Protein AF-A0A6G2DXG9-F1 (afdb_monomer_lite)

Secondary structure (DSSP, 8-state):
--PPPTT--EEEEEE-SSSHHHHHHHHHHHTT--EEEEEEE--S--HHHHHHHHS-----S-----S-GGG--S----

Organism: Streptococcus pneumoniae (NCBI:txid1313)

Sequence (78 aa):
TGEIVAGDKINFTVPTGNFGNILAAFYAKQIGLPVGKLICASNDNNVLTDFFKTRVYDKKREFKVTTSPSMDILVSSN

pLDDT: mean 94.58, std 5.23, range [54.56, 98.06]

Radius of gyration: 14.59 Å; chains: 1; bounding box: 42×20×37 Å

Foldseek 3Di:
DPDDDPPDADEDEDADALCPVLVVVVVVVVVPHRHDHYHHDADPLCQVVCCVVPVDRDLPDDFDCDPCNVRRYSDRND

Structure (mmCIF, N/CA/C/O backbone):
data_AF-A0A6G2DXG9-F1
#
_entry.id   AF-A0A6G2DXG9-F1
#
loop_
_atom_site.group_PDB
_atom_site.id
_atom_site.type_symbol
_atom_site.label_atom_id
_atom_site.label_alt_id
_atom_site.label_comp_id
_atom_site.label_asym_id
_atom_site.label_entity_id
_atom_site.label_seq_id
_atom_site.pdbx_PDB_ins_code
_atom_site.Cartn_x
_atom_site.Cartn_y
_atom_site.Cartn_z
_atom_site.occupancy
_atom_site.B_iso_or_equiv
_atom_site.auth_seq_id
_atom_site.auth_comp_id
_atom_site.auth_asym_id
_atom_site.auth_atom_id
_atom_site.pdbx_PDB_model_num
ATOM 1 N N . THR A 1 1 ? -26.418 -7.135 8.687 1.00 54.56 1 THR A N 1
ATOM 2 C CA . THR A 1 1 ? -26.231 -5.687 8.476 1.00 54.56 1 THR A CA 1
ATOM 3 C C . THR A 1 1 ? -24.739 -5.437 8.416 1.00 54.56 1 THR A C 1
ATOM 5 O O . THR A 1 1 ? -24.035 -5.855 9.321 1.00 54.56 1 THR A O 1
ATOM 8 N N . GLY A 1 2 ? -24.217 -4.910 7.306 1.00 80.75 2 GLY A N 1
ATOM 9 C CA . GLY A 1 2 ? -22.777 -4.652 7.118 1.00 80.75 2 GLY A CA 1
ATOM 10 C C . GLY A 1 2 ? -22.300 -3.397 7.851 1.00 80.75 2 GLY A C 1
ATOM 11 O O . GLY A 1 2 ? -21.517 -2.629 7.302 1.00 80.75 2 GLY A O 1
ATOM 12 N N . 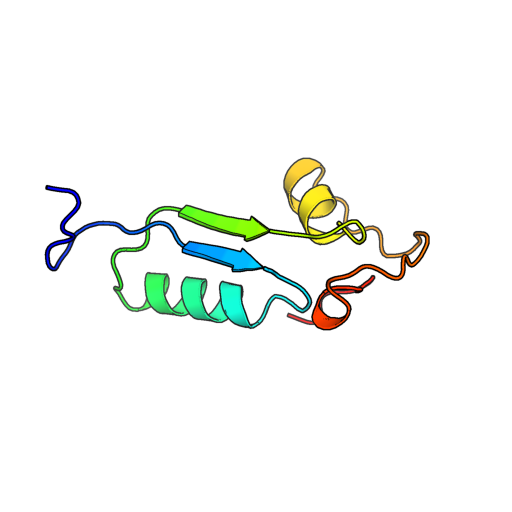GLU A 1 3 ? -22.855 -3.145 9.033 1.00 86.94 3 GLU A N 1
ATOM 13 C CA . GLU A 1 3 ? -22.585 -1.945 9.812 1.00 86.94 3 GLU A CA 1
ATOM 14 C C . GLU A 1 3 ? -21.348 -2.169 10.671 1.00 86.94 3 GLU A C 1
ATOM 16 O O . GLU A 1 3 ? -21.176 -3.227 11.273 1.00 86.94 3 GLU A O 1
ATOM 21 N N . ILE A 1 4 ? -20.479 -1.165 10.684 1.00 89.31 4 ILE A N 1
ATOM 22 C CA . ILE A 1 4 ? -19.242 -1.155 11.456 1.00 89.31 4 ILE A CA 1
ATOM 23 C C . ILE A 1 4 ? -19.540 -0.438 12.768 1.00 89.31 4 ILE A C 1
ATOM 25 O O . ILE A 1 4 ? -20.023 0.697 12.742 1.00 89.31 4 ILE A O 1
ATOM 29 N N . VAL A 1 5 ? -19.235 -1.070 13.902 1.00 93.12 5 VAL A N 1
ATOM 30 C CA . VAL A 1 5 ? -19.359 -0.428 15.215 1.00 93.12 5 VAL A CA 1
ATOM 31 C C . VAL A 1 5 ? -18.014 0.104 15.705 1.00 93.12 5 VAL A C 1
ATOM 33 O O . VAL A 1 5 ? -16.940 -0.297 15.252 1.00 93.12 5 VAL A O 1
ATOM 36 N N . ALA A 1 6 ? -18.057 1.054 16.641 1.00 91.12 6 ALA A N 1
ATOM 37 C CA . ALA A 1 6 ? -16.845 1.592 17.245 1.00 91.12 6 ALA A CA 1
ATOM 38 C C . ALA A 1 6 ? -16.030 0.467 17.912 1.00 91.12 6 ALA A C 1
ATOM 40 O O . ALA A 1 6 ? -16.549 -0.276 18.741 1.00 91.12 6 ALA A O 1
ATOM 41 N N . GLY A 1 7 ? -14.748 0.364 17.553 1.00 91.81 7 GLY A N 1
ATOM 42 C CA . GLY A 1 7 ? -13.845 -0.687 18.035 1.00 91.81 7 GLY A CA 1
ATOM 43 C C . GL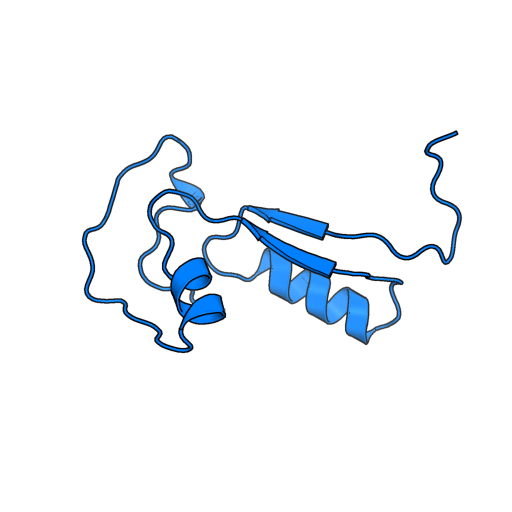Y A 1 7 ? -13.646 -1.851 17.059 1.00 91.81 7 GLY A C 1
ATOM 44 O O . GLY A 1 7 ? -12.685 -2.607 17.221 1.00 91.81 7 GLY A O 1
ATOM 45 N N . ASP A 1 8 ? -14.470 -1.964 16.016 1.00 95.56 8 ASP A N 1
ATOM 46 C CA . ASP A 1 8 ? -14.295 -2.999 15.000 1.00 95.56 8 ASP A CA 1
ATOM 47 C C . ASP A 1 8 ? -13.015 -2.800 14.195 1.00 95.56 8 ASP A C 1
ATOM 49 O O . ASP A 1 8 ? -12.632 -1.685 13.834 1.00 95.56 8 ASP A O 1
ATOM 53 N N . LYS A 1 9 ? -12.360 -3.915 13.857 1.00 95.56 9 LYS A N 1
ATOM 54 C CA . LYS A 1 9 ? -11.192 -3.882 12.978 1.00 95.56 9 LYS A CA 1
ATOM 55 C C . LYS A 1 9 ? -11.614 -3.679 11.531 1.00 95.56 9 LYS A C 1
ATOM 57 O O . LYS A 1 9 ? -12.327 -4.508 10.973 1.00 95.56 9 LYS A O 1
ATOM 62 N N . ILE A 1 10 ? -11.066 -2.648 10.894 1.00 94.81 10 ILE A N 1
ATOM 63 C CA . ILE A 1 10 ? -11.343 -2.324 9.488 1.00 94.81 10 ILE A CA 1
ATOM 64 C C . ILE A 1 10 ? -10.097 -2.578 8.637 1.00 94.81 10 ILE A C 1
ATOM 66 O O . ILE A 1 10 ? -8.971 -2.279 9.045 1.00 94.81 10 ILE A O 1
ATOM 70 N N . ASN A 1 11 ? -10.285 -3.144 7.445 1.00 96.31 11 ASN A N 1
ATOM 71 C CA . ASN A 1 11 ? -9.220 -3.276 6.452 1.00 96.31 11 ASN A CA 1
ATOM 72 C C . ASN A 1 11 ? -9.198 -2.040 5.550 1.00 96.31 11 ASN A C 1
ATOM 74 O O . ASN A 1 11 ? -10.242 -1.622 5.058 1.00 96.31 11 ASN A O 1
ATOM 78 N N . PHE A 1 12 ? -8.010 -1.512 5.269 1.00 96.69 12 PHE A N 1
ATOM 79 C CA . PHE A 1 12 ? -7.830 -0.399 4.340 1.00 96.69 12 PHE A CA 1
ATOM 80 C C . PHE A 1 12 ? -7.124 -0.901 3.088 1.00 96.69 12 PHE A C 1
ATOM 82 O O . PHE A 1 12 ? -6.025 -1.452 3.168 1.00 96.69 12 PHE A O 1
ATOM 89 N N . THR A 1 13 ? -7.751 -0.693 1.933 1.00 97.56 13 THR A N 1
ATOM 90 C CA . THR A 1 13 ? -7.120 -0.897 0.625 1.00 97.56 13 THR A CA 1
ATOM 91 C C . THR A 1 13 ? -6.838 0.463 0.025 1.00 97.56 13 THR A C 1
ATOM 93 O O . THR A 1 13 ? -7.762 1.247 -0.173 1.00 97.56 13 THR A O 1
ATOM 96 N N . VAL A 1 14 ? -5.565 0.752 -0.229 1.00 97.25 14 VAL A N 1
ATOM 97 C CA . VAL A 1 14 ? -5.121 2.069 -0.682 1.00 97.25 14 VAL A CA 1
ATOM 98 C C . VAL A 1 14 ? -4.487 1.935 -2.069 1.00 97.25 14 VAL A C 1
ATOM 100 O O . VAL A 1 14 ? -3.470 1.242 -2.192 1.00 97.25 14 VAL A O 1
ATOM 103 N N . PRO A 1 15 ? -5.037 2.579 -3.118 1.00 96.25 15 PRO A N 1
ATOM 104 C CA . PRO A 1 15 ? -4.328 2.754 -4.383 1.00 96.25 15 PRO A CA 1
ATOM 105 C C . PRO A 1 15 ? -3.053 3.560 -4.116 1.00 96.25 15 PRO A C 1
ATOM 107 O O . PRO A 1 15 ? -3.107 4.706 -3.674 1.00 96.25 15 PRO A O 1
ATOM 110 N N . THR A 1 16 ? -1.901 2.915 -4.278 1.00 94.88 16 THR A N 1
ATOM 111 C CA . THR A 1 16 ? -0.631 3.387 -3.725 1.00 94.88 16 THR A CA 1
ATOM 112 C C . THR A 1 16 ? 0.373 3.684 -4.831 1.00 94.88 16 THR A C 1
ATOM 114 O O . THR A 1 16 ? 0.782 2.779 -5.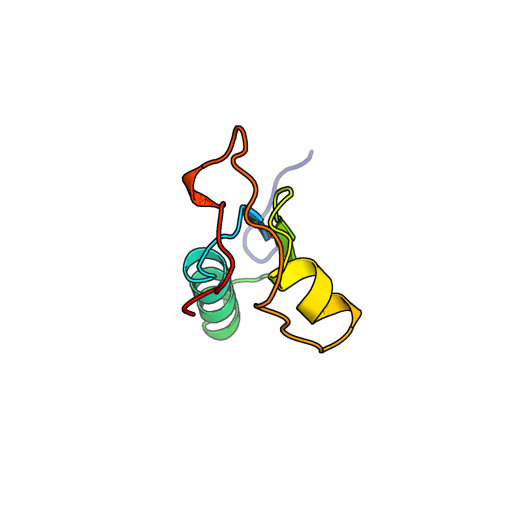553 1.00 94.88 16 THR A O 1
ATOM 117 N N . GLY A 1 17 ? 0.799 4.949 -4.912 1.00 92.75 17 GLY A N 1
ATOM 118 C CA . GLY A 1 17 ? 1.994 5.381 -5.642 1.00 92.75 17 GLY A CA 1
ATOM 119 C C . GLY A 1 17 ? 3.181 5.529 -4.685 1.00 92.75 17 GLY A C 1
ATOM 120 O O . GLY A 1 17 ? 3.822 4.552 -4.318 1.00 92.75 17 GLY A O 1
ATOM 121 N N . ASN A 1 18 ? 3.403 6.748 -4.185 1.00 94.88 18 ASN A N 1
ATOM 122 C CA . ASN A 1 18 ? 4.506 7.104 -3.275 1.00 94.88 18 ASN A CA 1
ATOM 123 C C . ASN A 1 18 ? 4.348 6.653 -1.806 1.00 94.88 18 ASN A C 1
ATOM 125 O O . ASN A 1 18 ? 4.987 7.235 -0.935 1.00 94.88 18 ASN A O 1
ATOM 129 N N . PHE A 1 19 ? 3.466 5.696 -1.500 1.00 96.00 19 PHE A N 1
ATOM 130 C CA . PHE A 1 19 ? 3.284 5.080 -0.167 1.00 96.00 19 PHE A CA 1
ATOM 131 C C . PHE A 1 19 ? 2.846 5.982 1.007 1.00 96.00 19 PHE A C 1
ATOM 133 O O . PHE A 1 19 ? 2.433 5.466 2.041 1.00 96.00 19 PHE A O 1
ATOM 140 N N . GLY A 1 20 ? 2.803 7.309 0.853 1.00 96.25 20 GLY A N 1
ATOM 141 C CA . GLY A 1 20 ? 2.419 8.240 1.925 1.00 96.25 20 GLY A CA 1
ATOM 142 C C . GLY A 1 20 ? 1.029 7.978 2.526 1.00 96.25 20 GLY A C 1
ATOM 143 O O . GLY A 1 20 ? 0.880 7.940 3.745 1.00 96.25 20 GLY A O 1
ATOM 144 N N . ASN A 1 21 ? 0.013 7.717 1.695 1.00 96.00 21 ASN A N 1
ATOM 145 C CA . ASN A 1 21 ? -1.354 7.478 2.180 1.00 96.00 21 ASN A CA 1
ATOM 146 C C . ASN A 1 21 ? -1.456 6.212 3.041 1.00 96.00 21 ASN A C 1
ATOM 148 O O . ASN A 1 21 ? -2.095 6.222 4.093 1.00 96.00 21 ASN A O 1
ATOM 152 N N . ILE A 1 22 ? -0.831 5.113 2.608 1.00 96.88 22 ILE A N 1
ATOM 153 C CA . ILE A 1 22 ? -0.882 3.866 3.374 1.00 96.88 22 ILE A CA 1
ATOM 154 C C . ILE A 1 22 ? 0.045 3.914 4.593 1.00 96.88 22 ILE A C 1
ATOM 156 O O . ILE A 1 22 ? -0.277 3.324 5.623 1.00 96.88 22 ILE A O 1
ATOM 160 N N . LEU A 1 23 ? 1.134 4.687 4.524 1.00 96.94 23 LEU A N 1
ATOM 161 C CA . LEU A 1 23 ? 1.976 5.000 5.674 1.00 96.94 23 LEU A CA 1
ATOM 162 C C . LEU A 1 23 ? 1.200 5.793 6.738 1.00 96.94 23 LEU A C 1
ATOM 164 O O . LEU A 1 23 ? 1.293 5.481 7.922 1.00 96.94 23 LEU A O 1
ATOM 168 N N . ALA A 1 24 ? 0.356 6.748 6.341 1.00 97.56 24 ALA A N 1
ATOM 169 C CA . ALA A 1 24 ? -0.533 7.443 7.272 1.00 97.56 24 ALA A CA 1
ATOM 170 C C . ALA A 1 24 ? -1.525 6.478 7.949 1.00 97.56 24 ALA A C 1
ATOM 172 O O . ALA A 1 24 ? -1.722 6.550 9.161 1.00 97.56 24 ALA A O 1
ATOM 173 N N . ALA A 1 25 ? -2.093 5.521 7.206 1.00 96.94 25 ALA A N 1
ATOM 174 C CA . ALA A 1 25 ? -2.947 4.475 7.780 1.00 96.94 25 ALA A CA 1
ATOM 175 C C . ALA A 1 25 ? -2.173 3.539 8.731 1.00 96.94 25 ALA A C 1
ATOM 177 O O . ALA A 1 25 ? -2.708 3.092 9.748 1.00 96.94 25 ALA A O 1
ATOM 178 N N . PHE A 1 26 ? -0.897 3.271 8.439 1.00 97.25 26 PHE A N 1
ATOM 179 C CA . PHE A 1 26 ? -0.005 2.565 9.353 1.00 97.25 26 PHE A CA 1
ATOM 180 C C . PHE A 1 26 ? 0.217 3.355 10.646 1.00 97.25 26 PHE A C 1
ATOM 182 O O . PHE A 1 26 ? 0.075 2.781 11.724 1.00 97.25 26 PHE A O 1
ATOM 189 N N . TYR A 1 27 ? 0.474 4.662 10.576 1.00 98.06 27 TYR A N 1
ATOM 190 C CA . TYR A 1 27 ? 0.562 5.490 11.780 1.00 98.06 27 TYR A CA 1
ATOM 191 C C . TYR A 1 27 ? -0.760 5.537 12.549 1.00 98.06 27 TYR A C 1
ATOM 193 O O . TYR A 1 27 ? -0.742 5.375 13.765 1.00 98.06 27 TYR A O 1
ATOM 201 N N . ALA A 1 28 ? -1.902 5.646 11.863 1.00 97.31 28 ALA A N 1
ATOM 202 C CA . ALA A 1 28 ? -3.226 5.587 12.487 1.00 97.31 28 ALA A CA 1
ATOM 203 C C . ALA A 1 28 ? -3.424 4.289 13.296 1.00 97.31 28 ALA A C 1
ATOM 205 O O . ALA A 1 28 ? -3.926 4.319 14.420 1.00 97.31 28 ALA A O 1
ATOM 206 N N . LYS A 1 29 ? -2.962 3.151 12.762 1.00 96.88 29 LYS A N 1
ATOM 207 C CA . LYS A 1 29 ? -2.937 1.871 13.485 1.00 96.88 29 LYS A CA 1
ATOM 208 C C . LYS A 1 29 ? -2.065 1.934 14.740 1.00 96.88 29 LYS A C 1
ATOM 210 O O . LYS A 1 29 ? -2.480 1.444 15.785 1.00 96.88 29 LYS A O 1
ATOM 215 N N . GLN A 1 30 ? -0.870 2.517 14.640 1.00 96.94 30 GLN A N 1
ATOM 216 C CA . GLN A 1 30 ? 0.072 2.616 15.763 1.00 96.94 30 GLN A CA 1
ATOM 217 C C . GLN A 1 30 ? -0.452 3.508 16.897 1.00 96.94 30 GLN A C 1
ATOM 219 O O . GLN A 1 30 ? -0.181 3.228 18.060 1.00 96.94 30 GLN A O 1
ATOM 224 N N . ILE A 1 31 ? -1.235 4.544 16.581 1.00 97.00 31 ILE A N 1
ATOM 225 C CA . ILE A 1 31 ? -1.827 5.452 17.581 1.00 97.00 31 ILE A CA 1
ATOM 226 C C . ILE A 1 31 ? -3.164 4.956 18.161 1.00 97.00 31 ILE A C 1
ATOM 228 O O . ILE A 1 31 ? -3.764 5.655 18.972 1.00 97.00 31 ILE A O 1
ATOM 232 N N . GLY A 1 32 ? -3.632 3.762 17.775 1.00 95.88 32 GLY A N 1
ATOM 233 C CA . GLY A 1 32 ? -4.765 3.088 18.423 1.00 95.88 32 GLY A CA 1
ATOM 234 C C . GLY A 1 32 ? -6.018 2.891 17.568 1.00 95.88 32 GLY A C 1
ATOM 235 O O . GLY A 1 32 ? -6.992 2.327 18.065 1.00 95.88 32 GLY A O 1
ATOM 236 N N . LEU A 1 33 ? -6.024 3.290 16.290 1.00 96.31 33 LEU A N 1
ATOM 237 C CA . LEU A 1 33 ? -7.145 2.975 15.399 1.00 96.31 33 LEU A CA 1
ATOM 238 C C . LEU A 1 33 ? -7.219 1.446 15.176 1.00 96.31 33 LEU A C 1
ATOM 240 O O . LEU A 1 33 ? -6.192 0.837 14.850 1.00 96.31 33 LEU A O 1
ATOM 244 N N . PRO A 1 34 ? -8.399 0.801 15.294 1.00 96.62 34 PRO A N 1
ATOM 245 C CA . PRO A 1 34 ? -8.550 -0.636 15.080 1.00 96.62 34 PRO A CA 1
ATOM 246 C C . PRO A 1 34 ? -8.413 -0.985 13.588 1.00 96.62 34 PRO A C 1
ATOM 248 O O . PRO A 1 34 ? -9.375 -1.170 12.850 1.00 96.62 34 PRO A O 1
ATOM 251 N N . VAL A 1 35 ? -7.170 -1.085 13.121 1.00 97.00 35 VAL A N 1
ATOM 252 C CA . VAL A 1 35 ? -6.837 -1.441 11.738 1.00 97.00 35 VAL A CA 1
ATOM 253 C C . VAL A 1 35 ? -6.501 -2.928 11.642 1.00 97.00 35 VAL A C 1
ATOM 255 O O . VAL A 1 35 ? -5.566 -3.423 12.283 1.00 97.00 35 VAL A O 1
ATOM 258 N N . GLY A 1 36 ? -7.228 -3.641 10.784 1.00 96.19 36 GLY A N 1
ATOM 259 C CA . GLY A 1 36 ? -6.947 -5.019 10.395 1.00 96.19 36 GLY A CA 1
ATOM 260 C C . GLY A 1 36 ? -5.750 -5.1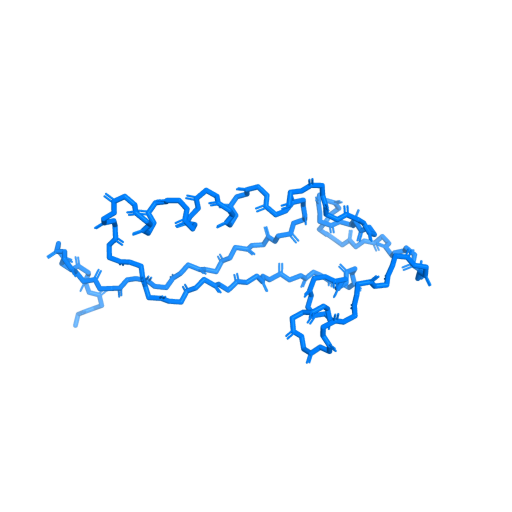02 9.443 1.00 96.19 36 GLY A C 1
ATOM 261 O O . GLY A 1 36 ? -4.588 -5.009 9.861 1.00 96.19 36 GLY A O 1
ATOM 262 N N . LYS A 1 37 ? -6.041 -5.299 8.155 1.00 96.56 37 LYS A N 1
ATOM 263 C CA . LYS A 1 37 ? -5.071 -5.360 7.056 1.00 96.56 37 LYS A CA 1
ATOM 264 C C . LYS A 1 37 ? -4.906 -3.995 6.390 1.00 96.56 37 LYS A C 1
ATOM 266 O O . LYS A 1 37 ? -5.882 -3.283 6.168 1.00 96.56 37 LYS A O 1
ATOM 271 N N . LEU A 1 38 ? -3.666 -3.689 6.022 1.00 97.38 38 LEU A N 1
ATOM 272 C CA . LEU A 1 38 ? -3.318 -2.610 5.104 1.00 97.38 38 LEU A CA 1
ATOM 273 C C . LEU A 1 38 ? -2.925 -3.249 3.775 1.00 97.38 38 LEU A C 1
ATOM 275 O O . LEU A 1 38 ? -2.013 -4.073 3.735 1.00 97.38 38 LEU A O 1
ATOM 279 N N . ILE A 1 39 ? -3.646 -2.914 2.711 1.00 97.12 39 ILE A N 1
ATOM 280 C CA . ILE A 1 39 ? -3.478 -3.509 1.387 1.00 97.12 39 ILE A CA 1
ATOM 281 C C . ILE A 1 39 ? -2.998 -2.413 0.438 1.00 97.12 39 ILE A C 1
ATOM 283 O O . ILE A 1 39 ? -3.723 -1.457 0.164 1.00 97.12 39 ILE A O 1
ATOM 287 N N . CYS A 1 40 ? -1.771 -2.561 -0.062 1.00 95.75 40 CYS A N 1
ATOM 288 C CA . CYS A 1 40 ? -1.243 -1.726 -1.137 1.00 95.75 40 CYS A CA 1
ATOM 289 C C . CYS A 1 40 ? -1.802 -2.226 -2.468 1.00 95.75 40 CYS A C 1
ATOM 291 O O . CYS A 1 40 ? -1.461 -3.329 -2.894 1.00 95.75 40 CYS A O 1
ATOM 293 N N . ALA A 1 41 ? -2.637 -1.426 -3.125 1.00 96.44 41 ALA A N 1
ATOM 294 C CA . ALA A 1 41 ? -3.058 -1.688 -4.495 1.00 96.44 41 ALA A CA 1
ATOM 295 C C . ALA A 1 41 ? -2.138 -0.925 -5.459 1.00 96.44 41 ALA A C 1
ATOM 297 O O . ALA A 1 41 ? -2.009 0.293 -5.347 1.00 96.44 41 ALA A O 1
ATOM 298 N N . SER A 1 42 ? -1.496 -1.634 -6.387 1.00 95.00 42 SER A N 1
ATOM 299 C CA . SER A 1 42 ? -0.674 -1.056 -7.459 1.00 95.00 42 SER A CA 1
ATOM 300 C C . SER A 1 42 ? -1.368 -1.224 -8.812 1.00 95.00 42 SER A C 1
ATOM 302 O O . SER A 1 42 ? -2.171 -2.140 -8.982 1.00 95.00 42 SER A O 1
ATOM 304 N N . ASN A 1 43 ? -1.039 -0.355 -9.766 1.00 95.62 43 ASN A N 1
ATOM 305 C CA . ASN A 1 43 ? -1.374 -0.544 -11.177 1.00 95.62 43 ASN A CA 1
ATOM 306 C C . ASN A 1 43 ? -0.260 -1.360 -11.867 1.00 95.62 43 ASN A C 1
ATOM 308 O O . ASN A 1 43 ? 0.521 -2.034 -11.190 1.00 95.62 43 ASN A O 1
ATOM 312 N N . ASP A 1 44 ? -0.155 -1.287 -13.195 1.00 96.44 44 ASP A N 1
ATOM 313 C CA . ASP A 1 44 ? 0.874 -1.999 -13.964 1.00 96.44 44 ASP A CA 1
ATOM 314 C C . ASP A 1 44 ? 2.321 -1.632 -13.570 1.00 96.44 44 ASP A C 1
ATOM 316 O O . ASP A 1 44 ? 3.237 -2.426 -13.795 1.00 96.44 44 ASP A O 1
ATOM 320 N N . ASN A 1 45 ? 2.537 -0.472 -12.936 1.00 95.69 45 ASN A N 1
ATOM 321 C CA . ASN A 1 45 ? 3.793 -0.076 -12.297 1.00 95.69 45 ASN A CA 1
ATOM 322 C C . ASN A 1 45 ? 3.864 -0.644 -10.866 1.00 95.69 45 ASN A C 1
ATOM 324 O O . ASN A 1 45 ? 3.805 0.051 -9.852 1.00 95.69 45 ASN A O 1
ATOM 328 N N . ASN A 1 46 ? 3.980 -1.963 -10.772 1.00 94.88 46 ASN A N 1
ATOM 329 C CA . ASN A 1 46 ? 3.758 -2.734 -9.548 1.00 94.88 46 ASN A CA 1
ATOM 330 C C . ASN A 1 46 ? 5.004 -2.936 -8.653 1.00 94.88 46 ASN A C 1
ATOM 332 O O . ASN A 1 46 ? 5.121 -3.965 -7.985 1.00 94.88 46 ASN A O 1
ATOM 336 N N . VAL A 1 47 ? 5.922 -1.961 -8.588 1.00 95.81 47 VAL A N 1
ATOM 337 C CA . VAL A 1 47 ? 7.204 -2.084 -7.847 1.00 95.81 47 VAL A CA 1
ATOM 338 C C . VAL A 1 47 ? 7.018 -2.471 -6.373 1.00 95.81 47 VAL A C 1
ATOM 340 O O . VAL A 1 47 ? 7.728 -3.331 -5.854 1.00 95.81 47 VAL A O 1
ATOM 343 N N . LEU A 1 48 ? 6.009 -1.902 -5.705 1.00 95.12 48 LEU A N 1
ATOM 344 C CA . LEU A 1 48 ? 5.689 -2.217 -4.311 1.00 95.12 48 LEU A CA 1
ATOM 345 C C . LEU A 1 48 ? 5.109 -3.626 -4.154 1.00 95.12 48 LEU A C 1
ATOM 347 O O . LEU A 1 48 ? 5.432 -4.324 -3.195 1.00 95.12 48 LEU A O 1
ATOM 351 N N . THR A 1 49 ? 4.278 -4.064 -5.103 1.00 95.12 49 THR A N 1
ATOM 352 C CA . THR A 1 49 ? 3.713 -5.421 -5.094 1.00 95.12 49 THR A CA 1
ATOM 353 C C . THR A 1 49 ? 4.826 -6.463 -5.178 1.00 95.12 49 THR A C 1
ATOM 355 O O . THR A 1 49 ? 4.831 -7.425 -4.406 1.00 95.12 49 THR A O 1
ATOM 358 N N . ASP A 1 50 ? 5.790 -6.254 -6.074 1.00 95.44 50 ASP A N 1
ATOM 359 C CA . ASP A 1 50 ? 6.931 -7.155 -6.236 1.00 95.44 50 ASP A CA 1
ATOM 360 C C . ASP A 1 50 ? 7.846 -7.125 -5.014 1.00 95.44 50 ASP A C 1
ATOM 362 O O . ASP A 1 50 ? 8.257 -8.185 -4.537 1.00 95.44 50 ASP A O 1
ATOM 366 N N . PHE A 1 51 ? 8.085 -5.946 -4.435 1.00 95.38 51 PHE A N 1
ATOM 367 C CA . PHE A 1 51 ? 8.833 -5.814 -3.189 1.00 95.38 51 PHE A CA 1
ATOM 368 C C . PHE A 1 51 ? 8.192 -6.601 -2.038 1.00 95.38 51 PHE A C 1
ATOM 370 O O . PHE A 1 51 ? 8.883 -7.357 -1.356 1.00 95.38 51 PHE A O 1
ATOM 377 N N . PHE A 1 52 ? 6.877 -6.502 -1.825 1.00 94.38 52 PHE A N 1
ATOM 378 C CA . PHE A 1 52 ? 6.222 -7.249 -0.744 1.00 94.38 52 PHE A CA 1
ATOM 379 C C . PHE A 1 52 ? 6.253 -8.767 -0.954 1.00 94.38 52 PHE A C 1
ATOM 381 O O . PHE A 1 52 ? 6.327 -9.510 0.026 1.00 94.38 52 PHE A O 1
ATOM 388 N N . LYS A 1 53 ? 6.224 -9.233 -2.208 1.00 95.81 53 LYS A N 1
ATOM 389 C CA . LYS A 1 53 ? 6.283 -10.664 -2.542 1.00 95.81 53 LYS A CA 1
ATOM 390 C C . LYS A 1 53 ? 7.696 -11.234 -2.455 1.00 95.81 53 LYS A C 1
ATOM 392 O O . LYS A 1 53 ? 7.885 -12.319 -1.918 1.00 95.81 53 LYS A O 1
ATOM 397 N N . THR A 1 54 ? 8.672 -10.518 -3.002 1.00 96.62 54 THR A N 1
ATOM 398 C CA . THR A 1 54 ? 10.027 -11.039 -3.254 1.00 96.62 54 THR A CA 1
ATOM 399 C C . THR A 1 54 ? 11.083 -10.474 -2.312 1.00 96.62 54 THR A C 1
ATOM 401 O O . THR A 1 54 ? 12.181 -11.013 -2.238 1.00 96.62 54 THR A O 1
ATOM 404 N N . ARG A 1 55 ? 10.767 -9.392 -1.586 1.00 96.06 55 ARG A N 1
ATOM 405 C CA . ARG A 1 55 ? 11.706 -8.563 -0.808 1.00 96.06 55 ARG A CA 1
ATOM 406 C C . ARG A 1 55 ? 12.759 -7.837 -1.648 1.00 96.06 55 ARG A C 1
ATOM 408 O O . ARG A 1 55 ? 13.653 -7.216 -1.082 1.00 96.06 55 ARG A O 1
ATOM 415 N N . VAL A 1 56 ? 12.627 -7.848 -2.975 1.00 95.56 56 VAL A N 1
ATOM 416 C CA . VAL A 1 56 ? 13.506 -7.125 -3.897 1.00 95.56 56 VAL A CA 1
ATOM 417 C C . VAL A 1 56 ? 12.816 -5.852 -4.365 1.00 95.56 56 VAL A C 1
ATOM 419 O O . VAL A 1 56 ? 11.722 -5.890 -4.923 1.00 95.56 56 VAL A O 1
ATOM 422 N N . TYR A 1 57 ? 13.466 -4.713 -4.139 1.00 94.88 57 TYR A N 1
ATOM 423 C CA . TYR A 1 57 ? 13.011 -3.423 -4.643 1.00 94.88 57 TYR A CA 1
ATOM 424 C C . TYR A 1 57 ? 13.756 -3.091 -5.937 1.00 94.88 57 TYR A C 1
ATOM 426 O O . TYR A 1 57 ? 14.870 -2.564 -5.906 1.00 94.88 57 TYR A O 1
ATOM 434 N N . ASP A 1 58 ? 13.158 -3.425 -7.079 1.00 94.31 58 ASP A N 1
ATOM 435 C CA . ASP A 1 58 ? 13.774 -3.196 -8.385 1.00 94.31 58 ASP A CA 1
ATOM 436 C C . ASP A 1 58 ? 13.162 -1.995 -9.114 1.00 94.31 58 ASP A C 1
ATOM 438 O O . ASP A 1 58 ? 12.083 -2.070 -9.704 1.00 94.31 58 ASP A O 1
ATOM 442 N N . LYS A 1 59 ? 13.906 -0.886 -9.103 1.00 92.94 59 LYS A N 1
ATOM 443 C CA . LYS A 1 59 ? 13.561 0.343 -9.829 1.00 92.94 59 LYS A CA 1
ATOM 444 C C . LYS A 1 59 ? 13.971 0.327 -11.307 1.00 92.94 59 LYS A C 1
ATOM 446 O O . LYS A 1 59 ? 13.608 1.245 -12.036 1.00 92.94 59 LYS A O 1
ATOM 451 N N . LYS A 1 60 ? 14.767 -0.653 -11.757 1.00 94.50 60 LYS A N 1
ATOM 452 C CA . LYS A 1 60 ? 15.256 -0.755 -13.143 1.00 94.50 60 LYS A CA 1
ATOM 453 C C . LYS A 1 60 ? 14.282 -1.575 -13.988 1.00 94.50 60 LYS A C 1
ATOM 455 O O . LYS A 1 60 ? 14.592 -2.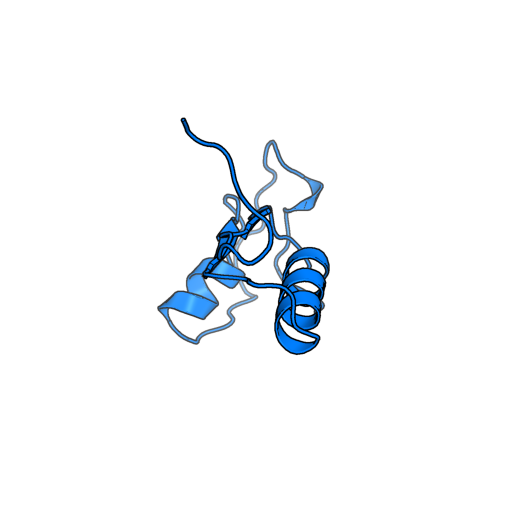670 -14.443 1.00 94.50 60 LYS A O 1
ATOM 460 N N . ARG A 1 61 ? 13.097 -1.018 -14.210 1.00 93.19 61 ARG A N 1
ATOM 461 C CA . ARG A 1 61 ? 12.014 -1.639 -14.980 1.00 93.19 61 ARG A CA 1
ATOM 462 C C . ARG A 1 61 ? 11.399 -0.647 -15.954 1.00 93.19 61 ARG A C 1
ATOM 464 O O . ARG A 1 61 ? 11.638 0.554 -15.862 1.00 93.19 61 ARG A O 1
ATOM 471 N N . GLU A 1 62 ? 10.617 -1.168 -16.887 1.00 95.62 62 GLU A N 1
ATOM 472 C CA . GLU A 1 62 ? 9.885 -0.350 -17.846 1.00 95.62 62 GLU A CA 1
ATOM 473 C C . GLU A 1 62 ? 8.818 0.498 -17.141 1.00 95.62 62 GLU A C 1
ATOM 475 O O . GLU A 1 62 ? 8.080 0.005 -16.285 1.00 95.62 62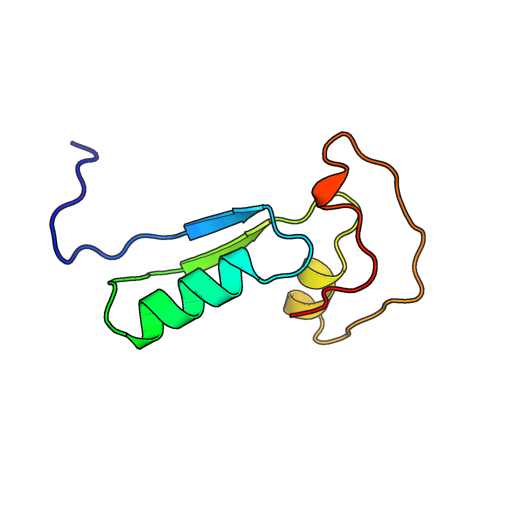 GLU A O 1
ATOM 480 N N . PHE A 1 63 ? 8.749 1.775 -17.514 1.00 95.94 63 PHE A N 1
ATOM 481 C CA . PHE A 1 63 ? 7.702 2.689 -17.077 1.00 95.94 63 PHE A CA 1
ATOM 482 C C . PHE A 1 63 ? 6.486 2.558 -17.990 1.00 95.94 63 PHE A C 1
ATOM 484 O O . PHE A 1 63 ? 6.613 2.686 -19.208 1.00 95.94 63 PHE A O 1
ATOM 491 N N . LYS A 1 64 ? 5.308 2.342 -17.406 1.00 96.88 64 LYS A N 1
ATOM 492 C CA . LYS A 1 64 ? 4.059 2.172 -18.153 1.00 96.88 64 LYS A CA 1
ATOM 493 C C . LYS A 1 64 ? 3.125 3.336 -17.872 1.00 96.88 64 LYS A C 1
ATOM 495 O O . LYS A 1 64 ? 2.857 3.638 -16.716 1.00 96.88 64 LYS A O 1
ATOM 500 N N . VAL A 1 65 ? 2.598 3.955 -18.922 1.00 96.94 65 VAL A N 1
ATOM 501 C CA . VAL A 1 65 ? 1.524 4.945 -18.784 1.00 96.94 65 VAL A CA 1
ATOM 502 C C . VAL A 1 65 ? 0.206 4.196 -18.648 1.00 96.94 65 VAL A C 1
ATOM 504 O O . VAL A 1 65 ? -0.147 3.408 -19.525 1.00 96.94 65 VAL A O 1
ATOM 507 N N . THR A 1 66 ? -0.518 4.429 -17.558 1.00 96.88 66 THR A N 1
ATOM 508 C CA . THR A 1 66 ? -1.784 3.744 -17.275 1.00 96.88 66 THR A CA 1
ATOM 509 C C . THR A 1 66 ? -2.957 4.721 -17.221 1.00 96.88 66 THR A C 1
ATOM 511 O O . THR A 1 66 ? -2.802 5.940 -17.258 1.00 96.88 66 THR A O 1
ATOM 514 N N . THR A 1 67 ? -4.173 4.190 -17.072 1.00 96.38 67 THR A N 1
ATOM 515 C CA . THR A 1 67 ? -5.378 4.993 -16.797 1.00 96.38 67 THR A CA 1
ATOM 516 C C . THR A 1 67 ? -5.397 5.585 -15.380 1.00 96.38 67 THR A C 1
ATOM 518 O O . THR A 1 67 ? -6.313 6.327 -15.036 1.00 96.38 67 THR A O 1
ATOM 521 N N . SER A 1 68 ? -4.398 5.265 -14.550 1.00 94.38 68 SER A N 1
ATOM 522 C CA . SER A 1 68 ? -4.222 5.748 -13.175 1.00 94.38 68 SER A CA 1
ATOM 523 C C . SER A 1 68 ? -2.882 6.489 -13.025 1.00 94.38 68 SER A C 1
ATOM 525 O O . SER A 1 68 ? -2.021 6.055 -12.258 1.00 94.38 68 SER A O 1
ATOM 527 N N . PRO A 1 69 ? -2.685 7.616 -13.737 1.00 95.06 69 PRO A N 1
ATOM 528 C CA . PRO A 1 69 ? -1.367 8.230 -13.933 1.00 95.06 69 PRO A CA 1
ATOM 529 C C . PRO A 1 69 ? -0.684 8.669 -12.632 1.00 95.06 69 PRO A C 1
ATOM 531 O O . PRO A 1 69 ? 0.537 8.666 -12.536 1.00 95.06 69 PRO A O 1
ATOM 534 N N . SER A 1 70 ? -1.449 8.998 -11.587 1.00 93.50 70 SER A N 1
ATOM 535 C CA . SER A 1 70 ? -0.900 9.373 -10.274 1.00 93.50 70 SER A CA 1
ATOM 536 C C . SER A 1 70 ? -0.183 8.229 -9.542 1.00 93.50 70 SER A C 1
ATOM 538 O O . SER A 1 70 ? 0.513 8.477 -8.560 1.00 93.50 70 SER A O 1
ATOM 540 N N . MET A 1 71 ? -0.375 6.983 -9.983 1.00 95.75 71 MET A N 1
ATOM 541 C CA . MET A 1 71 ? 0.289 5.793 -9.448 1.00 95.75 71 MET A CA 1
ATOM 542 C C . MET A 1 71 ? 1.404 5.274 -10.361 1.00 95.75 71 MET A C 1
ATOM 544 O O . MET A 1 71 ? 2.075 4.312 -9.990 1.00 95.75 71 MET A O 1
ATOM 548 N N . ASP A 1 72 ? 1.623 5.889 -11.526 1.00 95.94 72 ASP A N 1
ATOM 549 C CA . ASP A 1 72 ? 2.687 5.488 -12.442 1.00 95.94 72 ASP A CA 1
ATOM 550 C C . ASP A 1 72 ? 4.040 5.909 -11.854 1.00 95.94 72 ASP A C 1
ATOM 552 O O . ASP A 1 72 ? 4.502 7.036 -12.024 1.00 95.94 72 ASP A O 1
ATOM 556 N N . ILE A 1 73 ? 4.656 5.005 -11.087 1.00 93.31 73 ILE A N 1
ATOM 557 C CA . ILE A 1 73 ? 5.896 5.246 -10.342 1.00 93.31 73 ILE A CA 1
ATOM 558 C C . ILE A 1 73 ? 6.860 4.064 -10.466 1.00 93.31 73 ILE A C 1
ATOM 560 O O . ILE A 1 73 ? 6.467 2.902 -10.412 1.00 93.31 73 ILE A O 1
ATOM 564 N N . LEU A 1 74 ? 8.157 4.363 -10.561 1.00 93.19 74 LEU A N 1
ATOM 565 C CA . LEU A 1 74 ? 9.231 3.363 -10.444 1.00 93.19 74 LEU A CA 1
ATOM 566 C C . LEU A 1 74 ? 9.866 3.337 -9.054 1.00 93.19 74 LEU A C 1
ATOM 568 O O . LEU A 1 74 ? 10.538 2.376 -8.686 1.00 93.19 74 LEU A O 1
ATOM 572 N N . VAL A 1 75 ? 9.676 4.417 -8.298 1.00 93.75 75 VAL A N 1
ATOM 573 C CA . VAL A 1 75 ? 10.201 4.594 -6.952 1.00 93.75 75 VAL A CA 1
ATOM 574 C C . VAL A 1 75 ? 9.102 5.211 -6.101 1.00 93.75 75 VAL A C 1
ATOM 576 O O . VAL A 1 75 ? 8.619 6.295 -6.404 1.00 93.75 75 VAL A O 1
ATOM 579 N N . SER A 1 76 ? 8.730 4.515 -5.034 1.00 92.94 76 SER A N 1
ATOM 580 C CA . SER A 1 76 ? 8.009 5.090 -3.906 1.00 92.94 76 SER A CA 1
ATOM 581 C C . SER A 1 76 ? 8.970 5.850 -2.999 1.00 92.94 76 SER A C 1
ATOM 583 O O . SER A 1 76 ? 9.960 5.279 -2.544 1.00 92.94 76 SER A O 1
ATOM 585 N N . SER A 1 77 ? 8.672 7.122 -2.737 1.00 92.31 77 SER A N 1
ATOM 586 C CA . SER A 1 77 ? 9.510 8.006 -1.920 1.00 92.31 77 SER A CA 1
ATOM 587 C C . SER A 1 77 ? 9.335 7.848 -0.405 1.00 92.31 77 SER A C 1
ATOM 589 O O . SER A 1 77 ? 10.199 8.306 0.337 1.00 92.31 77 SER A O 1
ATOM 591 N N . ASN A 1 78 ? 8.218 7.267 0.044 1.00 90.19 78 ASN A N 1
ATOM 592 C CA . ASN A 1 78 ? 7.941 6.945 1.451 1.00 90.19 78 ASN A CA 1
ATOM 593 C C . ASN A 1 78 ? 7.943 5.427 1.645 1.00 90.19 78 ASN A C 1
ATOM 595 O O . ASN A 1 78 ? 8.150 5.004 2.800 1.00 90.19 78 ASN A O 1
#

InterPro domains:
  IPR036052 Tryptophan synthase beta chain-like, PALP domain superfamily [G3DSA:3.40.50.1100] (3-78)
  IPR036052 Tryptophan synthase beta chain-like, PALP domain superfamily [SSF53686] (2-78)